Protein AF-A0A8X7WQ32-F1 (afdb_monomer_lite)

Secondary structure (DSSP, 8-state):
-PPP----TTTTTHHHH--GGGPPPPEEEE---GGGHHHHHTSTTEEEE--EETT-TT-----------S-----PPEE-HHHHHHHH--TTS--EEEEE-TTTHHHHHHHHHHHTGGGG-SEEEEE-----EEEEETTEEEES-S--HHHHHHHHHHHHTTT-EEEE--

Foldseek 3Di:
DDDPDPLPPCPDPVVVVDDDPPDDDQAEDEDQDPVNVVVQVPDPRYHYNNAAAPQFPVDDDDPPDPDDDDDPPPDGHYDHPLVVLVVPADLPDAAEDEDDDQARLLRNLVSCLVSVSLLRYAEYEYAHDFFDFDCPDVPDTDTSHPHDVVVVVVSQVSSVVSNHHYHYDD

Structure (mmCIF, N/CA/C/O backbone):
data_AF-A0A8X7WQ32-F1
#
_entry.id   AF-A0A8X7WQ32-F1
#
loop_
_atom_site.group_PDB
_atom_site.id
_atom_site.type_symbol
_atom_site.label_atom_id
_atom_site.label_alt_id
_atom_site.label_comp_id
_atom_site.label_asym_id
_atom_site.label_entity_id
_atom_site.label_seq_id
_atom_site.pdbx_PDB_ins_code
_atom_site.Cartn_x
_atom_site.Cartn_y
_atom_site.Cartn_z
_atom_site.occupancy
_atom_site.B_iso_or_equiv
_atom_site.auth_seq_id
_atom_site.auth_comp_id
_atom_site.auth_asym_id
_atom_site.auth_atom_id
_atom_site.pdbx_PDB_model_num
ATOM 1 N N . MET A 1 1 ? 27.496 -4.481 0.514 1.00 22.33 1 MET A N 1
ATOM 2 C CA . MET A 1 1 ? 27.473 -5.068 1.867 1.00 22.33 1 MET A CA 1
ATOM 3 C C . MET A 1 1 ? 26.073 -5.624 2.062 1.00 22.33 1 MET A C 1
ATOM 5 O O . MET A 1 1 ? 25.129 -4.948 1.677 1.00 22.33 1 MET A O 1
ATOM 9 N N . LEU A 1 2 ? 25.973 -6.893 2.443 1.00 24.64 2 LEU A N 1
ATOM 10 C CA . LEU A 1 2 ? 24.771 -7.727 2.360 1.00 24.64 2 LEU A CA 1
ATOM 11 C C . LEU A 1 2 ? 23.689 -7.213 3.324 1.00 24.64 2 LEU A C 1
ATOM 13 O O . LEU A 1 2 ? 23.975 -7.035 4.505 1.00 24.64 2 LEU A O 1
ATOM 17 N N . VAL A 1 3 ? 22.480 -6.947 2.818 1.00 29.81 3 VAL A N 1
ATOM 18 C CA . VAL A 1 3 ? 21.328 -6.557 3.646 1.00 29.81 3 VAL A CA 1
ATOM 19 C C . VAL A 1 3 ? 20.766 -7.837 4.276 1.00 29.81 3 VAL A C 1
ATOM 21 O O . VAL A 1 3 ? 20.444 -8.763 3.528 1.00 29.81 3 VAL A O 1
ATOM 24 N N . PRO A 1 4 ? 20.699 -7.948 5.616 1.00 31.06 4 PRO A N 1
ATOM 25 C CA . PRO A 1 4 ? 20.115 -9.108 6.276 1.00 31.06 4 PRO A CA 1
ATOM 26 C C . PRO A 1 4 ? 18.642 -9.201 5.894 1.00 31.06 4 PRO A C 1
ATOM 28 O O . PRO A 1 4 ? 17.944 -8.190 5.906 1.00 31.06 4 PRO A O 1
ATOM 31 N N . GLY A 1 5 ? 18.175 -10.408 5.575 1.00 33.47 5 GLY A N 1
ATOM 32 C CA . GLY A 1 5 ? 16.760 -10.670 5.358 1.00 33.47 5 GLY A CA 1
ATOM 33 C C . GLY A 1 5 ? 15.948 -10.167 6.546 1.00 33.47 5 GLY A C 1
ATOM 34 O O . GLY A 1 5 ? 16.053 -10.696 7.655 1.00 33.47 5 GLY A O 1
ATOM 35 N N . TYR A 1 6 ? 15.146 -9.132 6.314 1.00 42.72 6 TYR A N 1
ATOM 36 C CA . TYR A 1 6 ? 14.068 -8.785 7.216 1.00 42.72 6 TYR A CA 1
ATOM 37 C C . TYR A 1 6 ? 13.026 -9.897 7.088 1.00 42.72 6 TYR A C 1
ATOM 39 O O . TYR A 1 6 ? 12.169 -9.858 6.213 1.00 42.72 6 TYR A O 1
ATOM 47 N N . GLY A 1 7 ? 13.089 -10.896 7.975 1.00 50.66 7 GLY A N 1
ATOM 48 C CA . GLY A 1 7 ? 11.882 -11.649 8.321 1.00 50.66 7 GLY A CA 1
ATOM 49 C C . GLY A 1 7 ? 10.764 -10.660 8.661 1.00 50.66 7 GLY A C 1
ATOM 50 O O . GLY A 1 7 ? 11.056 -9.537 9.091 1.00 50.66 7 GLY A O 1
ATOM 51 N N . SER A 1 8 ? 9.505 -11.039 8.437 1.00 54.69 8 SER A N 1
ATOM 52 C CA . SER A 1 8 ? 8.372 -10.110 8.385 1.00 54.69 8 SER A CA 1
ATOM 53 C C . SER A 1 8 ? 8.458 -8.964 9.407 1.00 54.69 8 SER A C 1
ATOM 55 O O . SER A 1 8 ? 8.313 -9.143 10.629 1.00 54.69 8 SER A O 1
ATOM 57 N N . SER A 1 9 ? 8.669 -7.749 8.886 1.00 58.44 9 SER A N 1
ATOM 58 C CA . SER A 1 9 ? 8.879 -6.499 9.633 1.00 58.44 9 SER A CA 1
ATOM 59 C C . SER A 1 9 ? 7.703 -6.100 10.541 1.00 58.44 9 SER A C 1
ATOM 61 O O . SER A 1 9 ? 7.825 -5.184 11.356 1.00 58.44 9 SER A O 1
ATOM 63 N N . ILE A 1 10 ? 6.577 -6.814 10.446 1.00 57.03 10 ILE A N 1
ATOM 64 C CA . ILE A 1 10 ? 5.421 -6.732 11.351 1.00 57.03 10 ILE A CA 1
ATOM 65 C C . ILE A 1 10 ? 5.797 -7.068 12.805 1.00 57.03 10 ILE A C 1
ATOM 67 O O . ILE A 1 10 ? 5.167 -6.586 13.742 1.00 57.03 10 ILE A O 1
ATOM 71 N N . GLY A 1 11 ? 6.828 -7.888 13.031 1.00 62.62 11 GLY A N 1
ATOM 72 C CA . GLY A 1 11 ? 7.194 -8.335 14.377 1.00 62.62 11 GLY A CA 1
ATOM 73 C C . GLY A 1 11 ? 7.847 -7.252 15.243 1.00 62.62 11 GLY A C 1
ATOM 74 O O . GLY A 1 11 ? 7.259 -6.777 16.212 1.00 62.62 11 GLY A O 1
ATOM 75 N N . SER A 1 12 ? 9.106 -6.926 14.943 1.00 67.31 12 SER A N 1
ATOM 76 C CA . SER A 1 12 ? 9.982 -6.176 15.859 1.00 67.31 12 SER A CA 1
ATOM 77 C C . SER A 1 12 ? 9.866 -4.658 15.720 1.00 67.31 12 SER A C 1
ATOM 79 O O . SER A 1 12 ? 9.968 -3.941 16.712 1.00 67.31 12 SER A O 1
ATOM 81 N N . TRP A 1 13 ? 9.649 -4.154 14.504 1.00 77.62 13 TRP A N 1
ATOM 82 C CA . TRP A 1 13 ? 9.554 -2.715 14.253 1.00 77.62 13 TRP A CA 1
ATOM 83 C C . TRP A 1 13 ? 8.151 -2.180 14.561 1.00 77.62 13 TRP A C 1
ATOM 85 O O . TRP A 1 13 ? 8.019 -1.249 15.354 1.00 77.62 13 TRP A O 1
ATOM 95 N N . PHE A 1 14 ? 7.105 -2.805 14.006 1.00 76.94 14 PHE A N 1
ATOM 96 C CA . PHE A 1 14 ? 5.734 -2.297 14.130 1.00 76.94 14 PHE A CA 1
ATOM 97 C C . PHE A 1 14 ? 5.289 -2.224 15.595 1.00 76.94 14 PHE A C 1
ATOM 99 O O . PHE A 1 14 ? 4.784 -1.196 16.025 1.00 76.94 14 PHE A O 1
ATOM 106 N N . LYS A 1 15 ? 5.590 -3.252 16.402 1.00 74.50 15 LYS A N 1
ATOM 107 C CA . LYS A 1 15 ? 5.256 -3.288 17.840 1.00 74.50 15 LYS A CA 1
ATOM 108 C C . LYS A 1 15 ? 5.990 -2.252 18.699 1.00 74.50 15 LYS A C 1
ATOM 110 O O . LYS A 1 15 ? 5.585 -2.019 19.832 1.00 74.50 15 LYS A O 1
ATOM 115 N N . LYS A 1 16 ? 7.096 -1.681 18.208 1.00 79.88 16 LYS A N 1
ATOM 116 C CA . LYS A 1 16 ? 7.813 -0.598 18.904 1.00 79.88 16 LYS A CA 1
ATOM 117 C C . LYS A 1 16 ? 7.185 0.763 18.627 1.00 79.88 16 LYS A C 1
ATOM 119 O O . LYS A 1 16 ? 7.255 1.636 19.480 1.00 79.88 16 LYS A O 1
ATOM 124 N N . GLN A 1 17 ? 6.615 0.940 17.436 1.00 79.50 17 GLN A N 1
ATOM 125 C CA . GLN A 1 17 ? 6.028 2.206 16.990 1.00 79.50 17 GLN A CA 1
ATOM 126 C C . GLN A 1 17 ? 4.511 2.268 17.234 1.00 79.50 17 GLN A C 1
ATOM 128 O O . GLN A 1 17 ? 3.952 3.350 17.403 1.00 79.50 17 GLN A O 1
ATOM 133 N N . TYR A 1 18 ? 3.853 1.106 17.292 1.00 80.44 18 TYR A N 1
ATOM 134 C CA . TYR A 1 18 ? 2.419 0.941 17.505 1.00 80.44 18 TYR A CA 1
ATOM 135 C C . TYR A 1 18 ? 2.156 -0.117 18.587 1.00 80.44 18 TYR A C 1
ATOM 137 O O . TYR A 1 18 ? 2.881 -1.110 18.674 1.00 80.44 18 TYR A O 1
ATOM 145 N N . PRO A 1 19 ? 1.090 0.041 19.387 1.00 74.75 19 PRO A N 1
ATOM 146 C CA . PRO A 1 19 ? 0.058 1.064 19.247 1.00 74.75 19 PRO A CA 1
ATOM 147 C C . PRO A 1 19 ? 0.414 2.444 19.811 1.00 74.75 19 PRO A C 1
ATOM 149 O O . PRO A 1 19 ? 0.952 2.563 20.910 1.00 74.75 19 PRO A O 1
ATOM 152 N N . LYS A 1 20 ? 0.011 3.499 19.094 1.00 70.19 20 LYS A N 1
ATOM 153 C CA . LYS A 1 20 ? -0.056 4.860 19.643 1.00 70.19 20 LYS A CA 1
ATOM 154 C C . LYS A 1 20 ? -1.283 4.944 20.575 1.00 70.19 20 LYS A C 1
ATOM 156 O O . LYS A 1 20 ? -2.310 4.326 20.306 1.00 70.19 20 LYS A O 1
ATOM 161 N N . GLN A 1 21 ? -1.187 5.688 21.680 1.00 67.81 21 GLN A N 1
ATOM 162 C CA . GLN A 1 21 ? -2.325 5.995 22.574 1.00 67.81 21 GLN A CA 1
ATOM 163 C C . GLN A 1 21 ? -3.015 4.782 23.245 1.00 67.81 21 GLN A C 1
ATOM 165 O O . GLN A 1 21 ? -4.207 4.834 23.539 1.00 67.81 21 GLN A O 1
ATOM 170 N N . ASN A 1 22 ? -2.286 3.690 23.508 1.00 74.12 22 ASN A N 1
ATOM 171 C CA . ASN A 1 22 ? -2.797 2.505 24.222 1.00 74.12 22 ASN A CA 1
ATOM 172 C C . ASN A 1 22 ? -3.994 1.788 23.541 1.00 74.12 22 ASN A C 1
ATOM 174 O O . ASN A 1 22 ? -4.720 1.039 24.193 1.00 74.12 22 ASN A O 1
ATOM 178 N N . LYS A 1 23 ? -4.212 1.996 22.233 1.00 77.38 23 LYS A N 1
ATOM 179 C CA . LYS A 1 23 ? -5.269 1.329 21.447 1.00 77.38 23 LYS A CA 1
ATOM 180 C C . LYS A 1 23 ? -4.706 0.217 20.574 1.00 77.38 23 LYS A C 1
ATOM 182 O O . LYS A 1 23 ? -3.888 0.487 19.712 1.00 77.38 23 LYS A O 1
ATOM 187 N N . THR A 1 24 ? -5.150 -1.021 20.739 1.00 83.19 24 THR A N 1
ATOM 188 C CA . THR A 1 24 ? -4.630 -2.152 19.952 1.00 83.19 24 THR A CA 1
ATOM 189 C C . THR A 1 24 ? -5.042 -2.102 18.480 1.00 83.19 24 THR A C 1
ATOM 191 O O . THR A 1 24 ? -6.126 -1.627 18.161 1.00 83.19 24 THR A O 1
ATOM 194 N N . PHE A 1 25 ? -4.203 -2.662 17.607 1.00 87.06 25 PHE A N 1
ATOM 195 C CA . PHE A 1 25 ? -4.502 -2.857 16.188 1.00 87.06 25 PHE A CA 1
ATOM 196 C C . PHE A 1 25 ? -4.965 -4.288 15.926 1.00 87.06 25 PHE A C 1
ATOM 198 O O . PHE A 1 25 ? -4.379 -5.233 16.465 1.00 87.06 25 PHE A O 1
ATOM 205 N N . ASP A 1 26 ? -5.939 -4.433 15.032 1.00 89.44 26 ASP A N 1
ATOM 206 C CA . ASP A 1 26 ? -6.170 -5.685 14.323 1.00 89.44 26 ASP A CA 1
ATOM 207 C C . ASP A 1 26 ? -5.159 -5.775 13.176 1.00 89.44 26 ASP A C 1
ATOM 209 O O . ASP A 1 26 ? -5.122 -4.920 12.292 1.00 89.44 26 ASP A O 1
ATOM 213 N N . VAL A 1 27 ? -4.279 -6.778 13.225 1.00 89.38 27 VAL A N 1
ATOM 214 C CA . VAL A 1 27 ? -3.167 -6.903 12.274 1.00 89.38 27 VAL A CA 1
ATOM 215 C C . VAL A 1 27 ? -3.500 -7.954 11.227 1.00 89.38 27 VAL A C 1
ATOM 217 O O . VAL A 1 27 ? -3.713 -9.120 11.561 1.00 89.38 27 VAL A O 1
ATOM 220 N N . PHE A 1 28 ? -3.469 -7.550 9.960 1.00 90.69 28 PHE A N 1
ATOM 221 C CA . PHE A 1 28 ? -3.635 -8.429 8.807 1.00 90.69 28 PHE A CA 1
ATOM 222 C C . PHE A 1 28 ? -2.309 -8.548 8.053 1.00 90.69 28 PHE A C 1
ATOM 224 O O . PHE A 1 28 ? -1.641 -7.546 7.803 1.00 90.69 28 PHE A O 1
ATOM 231 N N . ALA A 1 29 ? -1.931 -9.770 7.689 1.00 89.94 29 ALA A N 1
ATOM 232 C CA . ALA A 1 29 ? -0.818 -10.043 6.787 1.00 89.94 29 ALA A CA 1
ATOM 233 C C . ALA A 1 29 ? -1.394 -10.579 5.476 1.00 89.94 29 ALA A C 1
ATOM 235 O O . ALA A 1 29 ? -2.042 -11.620 5.487 1.00 89.94 29 ALA A O 1
ATOM 236 N N . ILE A 1 30 ? -1.192 -9.872 4.367 1.00 88.62 30 ILE A N 1
ATOM 237 C CA . ILE A 1 30 ? -1.617 -10.322 3.036 1.00 88.62 30 ILE A CA 1
ATOM 238 C C . ILE A 1 30 ? -0.376 -10.845 2.330 1.00 88.62 30 ILE A C 1
ATOM 240 O O . ILE A 1 30 ? 0.514 -10.062 2.013 1.00 88.62 30 ILE A O 1
ATOM 244 N N . GLU A 1 31 ? -0.303 -12.159 2.145 1.00 86.31 31 GLU A N 1
ATOM 245 C CA . GLU A 1 31 ? 0.898 -12.820 1.639 1.00 86.31 31 GLU A CA 1
ATOM 246 C C . GLU A 1 31 ? 0.539 -14.033 0.779 1.00 86.31 31 GLU A C 1
ATOM 248 O O . GLU A 1 31 ? -0.032 -15.019 1.251 1.00 86.31 31 GLU A O 1
ATOM 253 N N . ALA A 1 32 ? 0.890 -13.963 -0.499 1.00 83.19 32 ALA A N 1
ATOM 254 C CA . ALA A 1 32 ? 0.608 -15.003 -1.477 1.00 83.19 32 ALA A CA 1
ATOM 255 C C . ALA A 1 32 ? 1.641 -16.139 -1.428 1.00 83.19 32 ALA A C 1
ATOM 257 O O . ALA A 1 32 ? 1.295 -17.292 -1.698 1.00 83.19 32 ALA A O 1
ATOM 258 N N . ASP A 1 33 ? 2.892 -15.832 -1.078 1.00 81.50 33 ASP A N 1
ATOM 259 C CA . ASP A 1 33 ? 3.973 -16.806 -1.056 1.00 81.50 33 ASP A CA 1
ATOM 260 C C . ASP A 1 33 ? 3.901 -17.678 0.206 1.00 81.50 33 ASP A C 1
ATOM 262 O O . ASP A 1 33 ? 4.051 -17.236 1.351 1.00 81.50 33 ASP A O 1
ATOM 266 N N . LYS A 1 34 ? 3.678 -18.974 -0.032 1.00 83.00 34 LYS A N 1
ATOM 267 C CA . LYS A 1 34 ? 3.558 -20.003 1.004 1.00 83.00 34 LYS A CA 1
ATOM 268 C C . LYS A 1 34 ? 4.803 -20.101 1.878 1.00 83.00 34 LYS A C 1
ATOM 270 O O . LYS A 1 34 ? 4.670 -20.504 3.032 1.00 83.00 34 LYS A O 1
ATOM 275 N N . ALA A 1 35 ? 5.975 -19.709 1.372 1.00 84.31 35 ALA A N 1
ATOM 276 C CA . ALA A 1 35 ? 7.226 -19.721 2.127 1.00 84.31 35 ALA A CA 1
ATOM 277 C C . ALA A 1 35 ? 7.149 -18.889 3.420 1.00 84.31 35 ALA A C 1
ATOM 279 O O . ALA A 1 35 ? 7.819 -19.208 4.400 1.00 84.31 35 ALA A O 1
ATOM 280 N N . PHE A 1 36 ? 6.292 -17.866 3.455 1.00 82.19 36 PHE A N 1
ATOM 281 C CA . PHE A 1 36 ? 6.137 -16.979 4.609 1.00 82.19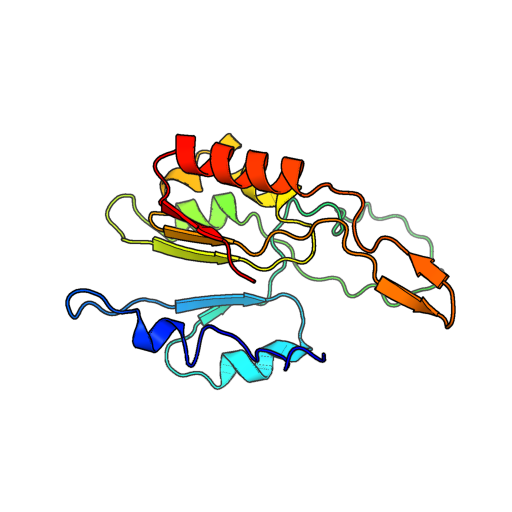 36 PHE A CA 1
ATOM 282 C C . PHE A 1 36 ? 4.910 -17.305 5.471 1.00 82.19 36 PHE A C 1
ATOM 284 O O . PHE A 1 36 ? 4.740 -16.737 6.552 1.00 82.19 36 PHE A O 1
ATOM 291 N N . HIS A 1 37 ? 4.036 -18.222 5.040 1.00 86.06 37 HIS A N 1
ATOM 292 C CA . HIS A 1 37 ? 2.770 -18.498 5.734 1.00 86.06 37 HIS A CA 1
ATOM 293 C C . HIS A 1 37 ? 2.984 -18.984 7.161 1.00 86.06 37 HIS A C 1
ATOM 295 O O . HIS A 1 37 ? 2.300 -18.519 8.074 1.00 86.06 37 HIS A O 1
ATOM 301 N N . ASP A 1 38 ? 3.934 -19.892 7.363 1.00 85.88 38 ASP A N 1
ATOM 302 C CA . ASP A 1 38 ? 4.223 -20.431 8.691 1.00 85.88 38 ASP A CA 1
ATOM 303 C C . ASP A 1 38 ? 4.801 -19.352 9.609 1.00 85.88 38 ASP A C 1
ATOM 305 O O . ASP A 1 38 ? 4.441 -19.302 10.784 1.00 85.88 38 ASP A O 1
ATOM 309 N N . GLU A 1 39 ? 5.579 -18.410 9.061 1.00 84.38 39 GLU A N 1
ATOM 310 C CA . GLU A 1 39 ? 6.077 -17.252 9.809 1.00 84.38 39 GLU A CA 1
ATOM 311 C C . GLU A 1 39 ? 4.928 -16.389 10.349 1.00 84.38 39 GLU A C 1
ATOM 313 O O . GLU A 1 39 ? 4.980 -15.916 11.486 1.00 84.38 39 GLU A O 1
ATOM 318 N N . TYR A 1 40 ? 3.875 -16.181 9.557 1.00 82.75 40 TYR A N 1
ATOM 319 C CA . TYR A 1 40 ? 2.726 -15.373 9.960 1.00 82.75 40 TYR A CA 1
ATOM 320 C C . TYR A 1 40 ? 1.758 -16.118 10.879 1.00 82.75 40 TYR A C 1
ATOM 322 O O . TYR A 1 40 ? 1.284 -15.532 11.852 1.00 82.75 40 TYR A O 1
ATOM 330 N N . LYS A 1 41 ? 1.496 -17.406 10.628 1.00 83.56 41 LYS A N 1
ATOM 331 C CA . LYS A 1 41 ? 0.562 -18.223 11.426 1.00 83.56 41 LYS A CA 1
ATOM 332 C C . LYS A 1 41 ? 0.987 -18.357 12.886 1.00 83.56 41 LYS A C 1
ATOM 334 O O . LYS A 1 41 ? 0.135 -18.403 13.769 1.00 83.56 41 LYS A O 1
ATOM 339 N N . ILE A 1 42 ? 2.293 -18.402 13.157 1.00 84.44 42 ILE A N 1
ATOM 340 C CA . ILE A 1 42 ? 2.808 -18.503 14.530 1.00 84.44 42 ILE A CA 1
ATOM 341 C C . ILE A 1 42 ? 2.759 -17.166 15.291 1.00 84.44 42 ILE A C 1
ATOM 343 O O . ILE A 1 42 ? 2.885 -17.145 16.519 1.00 84.44 42 ILE A O 1
ATOM 347 N N . LYS A 1 43 ? 2.574 -16.027 14.603 1.00 81.50 43 LYS A N 1
ATOM 348 C CA . LYS A 1 43 ? 2.515 -14.711 15.253 1.00 81.50 43 LYS A CA 1
ATOM 349 C C . LYS A 1 43 ? 1.141 -14.510 15.897 1.00 81.50 43 LYS A C 1
ATOM 351 O O . LYS A 1 43 ? 0.120 -14.379 15.232 1.00 81.50 43 LYS A O 1
ATOM 356 N N . LYS A 1 44 ? 1.120 -14.406 17.231 1.00 79.44 44 LYS A N 1
ATOM 357 C CA . LYS A 1 44 ? -0.100 -14.076 17.988 1.00 79.44 44 LYS A CA 1
ATOM 358 C C . LYS A 1 44 ? -0.712 -12.756 17.498 1.00 79.44 44 LYS A C 1
ATOM 360 O O . LYS A 1 44 ? 0.012 -11.768 17.365 1.00 79.44 44 LYS A O 1
ATOM 365 N N . LYS A 1 45 ? -2.044 -12.735 17.35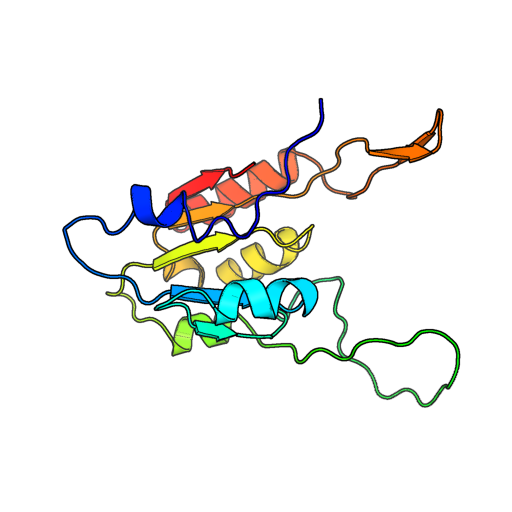5 1.00 81.81 45 LYS A N 1
ATOM 366 C CA . LYS A 1 45 ? -2.857 -11.572 16.938 1.00 81.81 45 LYS A CA 1
ATOM 367 C C . LYS A 1 45 ? -2.566 -11.057 15.517 1.00 81.81 45 LYS A C 1
ATOM 369 O O . LYS A 1 45 ? -2.762 -9.876 15.256 1.00 81.81 45 LYS A O 1
ATOM 374 N N . VAL A 1 46 ? -2.108 -11.927 14.615 1.00 85.00 46 VAL A N 1
ATOM 375 C CA . VAL A 1 46 ? -1.987 -11.634 13.179 1.00 85.00 46 VAL A CA 1
ATOM 376 C C . VAL A 1 46 ? -2.947 -12.536 12.408 1.00 85.00 46 VAL A C 1
ATOM 378 O O . VAL A 1 46 ? -2.953 -13.748 12.608 1.00 85.00 46 VAL A O 1
ATOM 381 N N . GLN A 1 47 ? -3.762 -11.947 11.537 1.00 88.62 47 GLN A N 1
ATOM 382 C CA . GLN A 1 47 ? -4.660 -12.661 10.632 1.00 88.62 47 GLN A CA 1
ATOM 383 C C . GLN A 1 47 ? -4.005 -12.757 9.250 1.00 88.62 47 GLN A C 1
ATOM 385 O O . GLN A 1 47 ? -3.812 -11.743 8.582 1.00 88.62 47 GLN A O 1
ATOM 390 N N . LEU A 1 48 ? -3.632 -13.967 8.827 1.00 86.31 48 LEU A N 1
ATOM 391 C CA . LEU A 1 48 ? -3.055 -14.206 7.502 1.00 86.31 48 LEU A CA 1
ATOM 392 C C . LEU A 1 48 ? -4.164 -14.312 6.446 1.00 86.31 48 LEU A C 1
ATOM 394 O O . LEU A 1 48 ? -5.075 -15.129 6.568 1.00 86.31 48 LEU A O 1
ATOM 398 N N . LEU A 1 49 ? -4.034 -13.524 5.385 1.00 86.19 49 LEU A N 1
ATOM 399 C CA . LEU A 1 49 ? -4.832 -13.556 4.169 1.00 86.19 49 LEU A CA 1
ATOM 400 C C . LEU A 1 49 ? -3.943 -14.100 3.037 1.00 86.19 49 LEU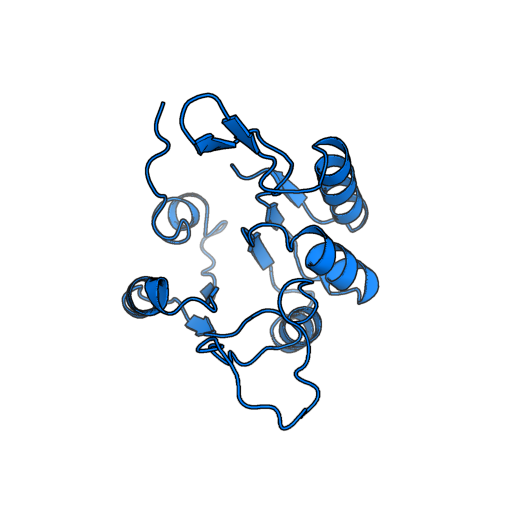 A C 1
ATOM 402 O O . LEU A 1 49 ? -3.162 -13.338 2.463 1.00 86.19 49 LEU A O 1
ATOM 406 N N . PRO A 1 50 ? -4.011 -15.412 2.731 1.00 85.25 50 PRO A N 1
ATOM 407 C CA . PRO A 1 50 ? -3.091 -16.079 1.812 1.00 85.25 50 PRO A CA 1
ATOM 408 C C . PRO A 1 50 ? -3.481 -15.857 0.342 1.00 85.25 50 PRO A C 1
ATOM 410 O O . PRO A 1 50 ? -3.697 -16.806 -0.414 1.00 85.25 50 PRO A O 1
ATOM 413 N N . TYR A 1 51 ? -3.636 -14.596 -0.049 1.00 81.00 51 TYR A N 1
ATOM 414 C CA . TYR A 1 51 ? -4.131 -14.193 -1.359 1.00 81.00 51 TYR A CA 1
ATOM 415 C C . TYR A 1 51 ? -3.173 -13.213 -2.022 1.00 81.00 51 TYR A C 1
ATOM 417 O O . TYR A 1 51 ? -2.502 -12.428 -1.354 1.00 81.00 51 TYR A O 1
ATOM 425 N N . ALA A 1 52 ? -3.175 -13.202 -3.351 1.00 77.19 52 ALA A N 1
ATOM 426 C CA . ALA A 1 52 ? -2.505 -12.154 -4.104 1.00 77.19 52 ALA A CA 1
ATOM 427 C C . ALA A 1 52 ? -3.449 -10.964 -4.331 1.00 77.19 52 ALA A C 1
ATOM 429 O O . ALA A 1 52 ? -4.619 -11.149 -4.674 1.00 77.19 52 ALA A O 1
ATOM 430 N N . ALA A 1 53 ? -2.963 -9.734 -4.181 1.00 69.12 53 ALA A N 1
ATOM 431 C CA . ALA A 1 53 ? -3.762 -8.557 -4.509 1.00 69.12 53 ALA A CA 1
ATOM 432 C C . ALA A 1 53 ? -3.983 -8.467 -6.038 1.00 69.12 53 ALA A C 1
ATOM 434 O O . ALA A 1 53 ? -3.055 -8.479 -6.837 1.00 69.12 53 ALA A O 1
ATOM 435 N N . TRP A 1 54 ? -5.230 -8.409 -6.491 1.00 58.09 54 TRP A N 1
ATOM 436 C CA . TRP A 1 54 ? -5.586 -8.322 -7.907 1.00 58.09 54 TRP A CA 1
ATOM 437 C C . TRP A 1 54 ? -5.322 -6.917 -8.464 1.00 58.09 54 TRP A C 1
ATOM 439 O O . TRP A 1 54 ? -5.536 -5.917 -7.781 1.00 58.09 54 TRP A O 1
ATOM 449 N N . GLY A 1 55 ? -4.893 -6.841 -9.727 1.00 50.75 55 GLY A N 1
ATOM 450 C CA . GLY A 1 55 ? -4.437 -5.606 -10.381 1.00 50.75 55 GLY A CA 1
ATOM 451 C C . GLY A 1 55 ? -2.920 -5.535 -10.578 1.00 50.75 55 GLY A C 1
ATOM 452 O O . GLY A 1 55 ? -2.446 -4.601 -11.204 1.00 50.75 55 GLY A O 1
ATOM 453 N N . MET A 1 56 ? -2.175 -6.531 -10.097 1.00 47.12 56 MET A N 1
ATOM 454 C CA . MET A 1 56 ? -0.723 -6.664 -10.225 1.00 47.12 56 MET A CA 1
ATOM 455 C C . MET A 1 56 ? -0.329 -7.148 -11.631 1.00 47.12 56 MET A C 1
ATOM 457 O O . MET A 1 56 ? -0.697 -8.254 -12.023 1.00 47.12 56 MET A O 1
ATOM 461 N N . GLY A 1 57 ? 0.480 -6.390 -12.378 1.00 43.16 57 GLY A N 1
ATOM 462 C CA . GLY A 1 57 ? 0.893 -6.713 -13.756 1.00 43.16 57 GLY A CA 1
ATOM 463 C C . GLY A 1 57 ? 1.643 -8.043 -13.969 1.00 43.16 57 GLY A C 1
ATOM 464 O O . GLY A 1 57 ? 1.877 -8.429 -15.114 1.00 43.16 57 GLY A O 1
ATOM 465 N N . ARG A 1 58 ? 1.999 -8.775 -12.902 1.00 47.69 58 ARG A N 1
ATOM 466 C CA . ARG A 1 58 ? 2.554 -10.144 -12.965 1.00 47.69 58 ARG A CA 1
ATOM 467 C C . ARG A 1 58 ? 1.504 -11.257 -12.867 1.00 47.69 58 ARG A C 1
ATOM 469 O O . ARG A 1 58 ? 1.806 -12.390 -13.228 1.00 47.69 58 ARG A O 1
ATOM 476 N N . ILE A 1 59 ? 0.290 -10.959 -12.408 1.00 54.12 59 ILE A N 1
ATOM 477 C CA . ILE A 1 59 ? -0.790 -11.933 -12.227 1.00 54.12 59 ILE A CA 1
ATOM 478 C C . ILE A 1 59 ? -1.867 -11.611 -13.253 1.00 54.12 59 ILE A C 1
ATOM 480 O O . ILE A 1 59 ? -2.657 -10.685 -13.082 1.00 54.12 59 ILE A O 1
ATOM 484 N N . GLN A 1 60 ? -1.881 -12.362 -14.352 1.00 51.78 60 GLN A N 1
ATOM 485 C CA . GLN A 1 60 ? -2.935 -12.225 -15.348 1.00 51.78 60 GLN A CA 1
ATOM 486 C C . GLN A 1 60 ? -4.124 -13.138 -15.016 1.00 51.78 60 GLN A C 1
ATOM 488 O O . GLN A 1 60 ? -3.913 -14.283 -14.608 1.00 51.78 60 GLN A O 1
ATOM 493 N N . PRO A 1 61 ? -5.373 -12.682 -15.237 1.00 51.25 61 PRO A N 1
ATOM 494 C CA . PRO A 1 61 ? -6.518 -13.579 -15.310 1.00 51.25 61 PRO A CA 1
ATOM 495 C C . PRO A 1 61 ? -6.216 -14.699 -16.307 1.00 51.25 61 PRO A C 1
ATOM 497 O O . PRO A 1 61 ? -5.964 -14.432 -17.483 1.00 51.25 61 PRO A O 1
ATOM 500 N N . VAL A 1 62 ? -6.269 -15.954 -15.864 1.00 54.66 62 VAL A N 1
ATOM 501 C CA . VAL A 1 62 ? -6.160 -17.091 -16.780 1.00 54.66 62 VAL A CA 1
ATOM 502 C C . VAL A 1 62 ? -7.383 -17.077 -17.699 1.00 54.66 62 VAL A C 1
ATOM 504 O O . VAL A 1 62 ? -8.496 -17.393 -17.276 1.00 54.66 62 VAL A O 1
ATOM 507 N N . LYS A 1 63 ? -7.191 -16.741 -18.981 1.00 52.59 63 LYS A N 1
ATOM 508 C CA . LYS A 1 63 ? -8.119 -17.185 -20.027 1.00 52.59 63 LYS A CA 1
ATOM 509 C C . LYS A 1 63 ? -7.932 -18.695 -20.131 1.00 52.59 63 LYS A C 1
ATOM 511 O O . LYS A 1 63 ? -6.813 -19.135 -20.377 1.00 52.59 63 LYS A O 1
ATOM 516 N N . LYS A 1 64 ? -8.985 -19.489 -19.904 1.00 44.03 64 LYS A N 1
ATOM 517 C CA . LYS A 1 64 ? -8.943 -20.952 -20.074 1.00 44.03 64 LYS A CA 1
ATOM 518 C C . LYS A 1 64 ? -8.575 -21.280 -21.527 1.00 44.03 64 LYS A C 1
ATOM 520 O O . LYS A 1 64 ? -9.447 -21.373 -22.381 1.00 44.03 64 LYS A O 1
ATOM 525 N N . SER A 1 65 ? -7.284 -21.422 -21.794 1.00 45.25 65 SER A N 1
ATOM 526 C CA . SER A 1 65 ? -6.736 -21.967 -23.027 1.00 45.25 65 SER A CA 1
ATOM 527 C C . SER A 1 65 ? -6.200 -23.344 -22.686 1.00 45.25 65 SER A C 1
ATOM 529 O O . SER A 1 65 ? -5.229 -23.486 -21.945 1.00 45.25 65 SER A O 1
ATOM 531 N N . SER A 1 66 ? -6.887 -24.362 -23.184 1.00 49.09 66 SER A N 1
ATOM 532 C CA . SER A 1 66 ? -6.454 -25.750 -23.162 1.00 49.09 66 SER A CA 1
ATOM 533 C C . SER A 1 66 ? -5.201 -25.908 -24.024 1.00 49.09 66 SER A C 1
ATOM 535 O O . SER A 1 66 ? -5.290 -26.230 -25.205 1.00 49.09 66 SER A O 1
ATOM 537 N N . SER A 1 67 ? -4.025 -25.666 -23.457 1.00 47.03 67 SER A N 1
ATOM 538 C CA . SER A 1 67 ? -2.766 -26.075 -24.074 1.00 47.03 67 SER A CA 1
ATOM 539 C C . SER A 1 67 ? -1.775 -26.450 -22.985 1.00 47.03 67 SER A C 1
ATOM 541 O O . SER A 1 67 ? -1.140 -25.606 -22.357 1.00 47.03 67 SER A O 1
ATOM 543 N N . SER A 1 68 ? -1.696 -27.753 -22.753 1.00 54.00 68 SER A N 1
ATOM 544 C CA . SER A 1 68 ? -0.627 -28.438 -22.046 1.00 54.00 68 SER A CA 1
ATOM 545 C C . SER A 1 68 ? 0.717 -28.101 -22.691 1.00 54.00 68 SER A C 1
ATOM 547 O O . SER A 1 68 ? 0.945 -28.559 -23.806 1.00 54.00 68 SER A O 1
ATOM 549 N N . LEU A 1 69 ? 1.569 -27.313 -22.024 1.00 47.59 69 LEU A N 1
ATOM 550 C CA . LEU A 1 69 ? 3.038 -27.405 -22.079 1.00 47.59 69 LEU A CA 1
ATOM 551 C C . LEU A 1 69 ? 3.704 -26.393 -21.119 1.00 47.59 69 LEU A C 1
ATOM 553 O O . LEU A 1 69 ? 3.539 -25.186 -21.253 1.00 47.59 69 LEU A O 1
ATOM 557 N N . ALA A 1 70 ? 4.511 -26.959 -20.214 1.00 42.56 70 ALA A N 1
ATOM 558 C CA . ALA A 1 70 ? 5.672 -26.402 -19.509 1.00 42.56 70 ALA A CA 1
ATOM 559 C C . ALA A 1 70 ? 5.483 -25.254 -18.490 1.00 42.56 70 ALA A C 1
ATOM 561 O O . ALA A 1 70 ? 5.535 -24.071 -18.815 1.00 42.56 70 ALA A O 1
ATOM 562 N N . GLY A 1 71 ? 5.438 -25.654 -17.215 1.00 41.28 71 GLY A N 1
ATOM 563 C CA . GLY A 1 71 ? 5.612 -24.809 -16.033 1.00 41.28 71 GLY A CA 1
ATOM 564 C C . GLY A 1 71 ? 4.496 -25.064 -15.031 1.00 41.28 71 GLY A C 1
ATOM 565 O O . GLY A 1 71 ? 3.332 -24.844 -15.345 1.00 41.28 71 GLY A O 1
ATOM 566 N N . GLU A 1 72 ? 4.823 -25.550 -13.837 1.00 43.41 72 GLU A N 1
ATOM 567 C CA . GLU A 1 72 ? 3.872 -25.654 -12.730 1.00 43.41 72 GLU A CA 1
ATOM 568 C C . GLU A 1 72 ? 3.463 -24.229 -12.313 1.00 43.41 72 GLU A C 1
ATOM 570 O O . GLU A 1 72 ? 4.104 -23.575 -11.492 1.00 43.41 72 GLU A O 1
ATOM 575 N N . VAL A 1 73 ? 2.440 -23.681 -12.972 1.00 51.59 73 VAL A N 1
ATOM 576 C CA . VAL A 1 73 ? 1.891 -22.369 -12.632 1.00 51.59 73 VAL A CA 1
ATOM 577 C C . VAL A 1 73 ? 1.099 -22.545 -11.343 1.00 51.59 73 VAL A C 1
ATOM 579 O O . VAL A 1 73 ? -0.006 -23.087 -11.355 1.00 51.59 73 VAL A O 1
ATOM 582 N N . ASN A 1 74 ? 1.661 -22.096 -10.218 1.00 57.19 74 ASN A N 1
ATOM 583 C CA . ASN A 1 74 ? 0.932 -22.024 -8.956 1.00 57.19 74 ASN A CA 1
ATOM 584 C C . ASN A 1 74 ? -0.235 -21.041 -9.114 1.00 57.19 74 ASN A C 1
ATOM 586 O O . ASN A 1 74 ? -0.056 -19.823 -9.094 1.00 57.19 74 ASN A O 1
ATOM 590 N N . LEU A 1 75 ? -1.441 -21.579 -9.297 1.00 56.53 75 LEU A N 1
ATOM 591 C CA . LEU A 1 75 ? -2.669 -20.796 -9.308 1.00 56.53 75 LEU A CA 1
ATOM 592 C C . LEU A 1 75 ? -2.941 -20.314 -7.881 1.00 56.53 75 LEU A C 1
ATOM 594 O O . LEU A 1 75 ? -3.325 -21.095 -7.011 1.00 56.53 75 LEU A O 1
ATOM 598 N N . ILE A 1 76 ? -2.725 -19.024 -7.642 1.00 64.94 76 ILE A N 1
ATOM 599 C CA . ILE A 1 76 ? -3.040 -18.371 -6.371 1.00 64.94 76 ILE A CA 1
ATOM 600 C C . ILE A 1 76 ? -4.325 -17.575 -6.566 1.00 64.94 76 ILE A C 1
ATOM 602 O O . ILE A 1 76 ? -4.486 -16.857 -7.555 1.00 64.94 76 ILE A O 1
ATOM 606 N N . GLN A 1 77 ? -5.255 -17.709 -5.624 1.00 67.50 77 GLN A N 1
ATOM 607 C CA . GLN A 1 77 ? -6.473 -16.915 -5.633 1.00 67.50 77 GLN A CA 1
ATOM 608 C C . GLN A 1 77 ? -6.115 -15.434 -5.463 1.00 67.50 77 GLN A C 1
ATOM 610 O O . GLN A 1 77 ? -5.530 -15.025 -4.458 1.00 67.50 77 GLN A O 1
ATOM 615 N N . GLY A 1 78 ? -6.465 -14.638 -6.471 1.00 69.12 78 GLY A N 1
ATOM 616 C CA . GLY A 1 78 ? -6.382 -13.188 -6.406 1.00 69.12 78 GLY A CA 1
ATOM 617 C C . GLY A 1 78 ? -7.639 -12.583 -5.779 1.00 69.12 78 GLY A C 1
ATOM 618 O O . GLY A 1 78 ? -8.730 -13.137 -5.923 1.00 69.12 78 GLY A O 1
ATOM 619 N N . PHE A 1 79 ? -7.508 -11.435 -5.118 1.00 76.81 79 PHE A N 1
ATOM 620 C CA . PHE A 1 79 ? -8.647 -10.656 -4.621 1.00 76.81 79 PHE A CA 1
ATOM 621 C C . PHE A 1 79 ? -8.432 -9.159 -4.846 1.00 76.81 79 PHE A C 1
ATOM 623 O O . PHE A 1 79 ? -7.308 -8.677 -4.749 1.00 76.81 79 PHE A O 1
ATOM 630 N N . ASP A 1 80 ? -9.489 -8.405 -5.148 1.00 86.25 80 ASP A N 1
ATOM 631 C CA . ASP A 1 80 ? -9.374 -6.949 -5.278 1.00 86.25 80 ASP A CA 1
ATOM 632 C C . ASP A 1 80 ? -9.126 -6.329 -3.895 1.00 86.25 80 ASP A C 1
ATOM 634 O O . ASP A 1 80 ? -10.023 -6.255 -3.051 1.00 86.25 80 ASP A O 1
ATOM 638 N N . PHE A 1 81 ? -7.881 -5.907 -3.664 1.00 89.88 81 PHE A N 1
ATOM 639 C CA . PHE A 1 81 ? -7.461 -5.322 -2.396 1.00 89.88 81 PHE A CA 1
ATOM 640 C C . PHE A 1 81 ? -8.210 -4.023 -2.081 1.00 89.88 81 PHE A C 1
ATOM 642 O O . PHE A 1 81 ? -8.539 -3.780 -0.922 1.00 89.88 81 PHE A O 1
ATOM 649 N N . ALA A 1 82 ? -8.534 -3.211 -3.093 1.00 92.12 82 ALA A N 1
ATOM 650 C CA . ALA A 1 82 ? -9.268 -1.968 -2.883 1.00 92.12 82 ALA A CA 1
ATOM 651 C C . ALA A 1 82 ? -10.698 -2.245 -2.401 1.00 92.12 82 ALA A C 1
ATOM 653 O O . ALA A 1 82 ? -11.183 -1.588 -1.478 1.00 92.12 82 ALA A O 1
ATOM 654 N N . ASP A 1 83 ? -11.358 -3.241 -2.994 1.00 93.06 83 ASP A N 1
ATOM 655 C CA . ASP A 1 83 ? -12.701 -3.651 -2.580 1.00 93.06 83 ASP A CA 1
ATOM 656 C C . ASP A 1 83 ? -12.701 -4.324 -1.207 1.00 93.06 83 ASP A C 1
ATOM 658 O O . ASP A 1 83 ? -13.628 -4.116 -0.423 1.00 93.06 83 ASP A O 1
ATOM 662 N N . TRP A 1 84 ? -11.681 -5.128 -0.902 1.00 92.94 84 TRP A N 1
ATOM 663 C CA . TRP A 1 84 ? -11.522 -5.713 0.427 1.00 92.94 84 TRP A CA 1
ATOM 664 C C . TRP A 1 84 ? -11.335 -4.633 1.487 1.00 92.94 84 TRP A C 1
ATOM 666 O O . TRP A 1 84 ? -12.075 -4.632 2.466 1.00 92.94 84 TRP A O 1
ATOM 676 N N . LEU A 1 85 ? -10.440 -3.666 1.256 1.00 94.25 85 LEU A N 1
ATOM 677 C CA . LEU A 1 85 ? -10.188 -2.581 2.201 1.00 94.25 85 LEU A CA 1
ATOM 678 C C . LEU A 1 85 ? -11.491 -1.842 2.532 1.00 94.25 85 LEU A C 1
ATOM 680 O O . LEU A 1 85 ? -11.864 -1.745 3.695 1.00 94.25 85 LEU A O 1
ATOM 684 N N . LYS A 1 86 ? -12.260 -1.448 1.511 1.00 95.38 86 LYS A N 1
ATOM 685 C CA . LYS A 1 86 ? -13.566 -0.785 1.679 1.00 95.38 86 LYS A CA 1
ATOM 686 C C . LYS A 1 86 ? -14.607 -1.597 2.453 1.00 95.38 86 LYS A C 1
ATOM 688 O O . LYS A 1 86 ? -15.516 -1.014 3.032 1.00 95.38 86 LYS A O 1
ATOM 693 N N . LYS A 1 87 ? -14.527 -2.929 2.423 1.00 95.25 87 LYS A N 1
ATOM 694 C CA . LYS A 1 87 ? -15.429 -3.818 3.175 1.00 95.25 87 LYS A CA 1
ATOM 695 C C . LYS A 1 87 ? -14.938 -4.073 4.599 1.00 95.25 87 LYS A C 1
ATOM 697 O O . LYS A 1 87 ? -15.745 -4.424 5.456 1.00 95.25 87 LYS A O 1
ATOM 702 N N . SER A 1 88 ? -13.637 -3.934 4.834 1.00 93.88 88 SER A N 1
ATOM 703 C CA . SER A 1 88 ? -12.983 -4.284 6.094 1.00 93.88 88 SER A CA 1
ATOM 704 C C . SER A 1 88 ? -12.808 -3.108 7.047 1.00 93.88 88 SER A C 1
ATOM 706 O O . SER A 1 88 ? -12.809 -3.331 8.256 1.00 93.88 88 SER A O 1
ATOM 708 N N . VAL A 1 89 ? -12.670 -1.881 6.539 1.00 94.94 89 VAL A N 1
ATOM 709 C CA . VAL A 1 89 ? -12.420 -0.691 7.367 1.00 94.94 89 VAL A CA 1
ATOM 710 C C . VAL A 1 89 ? -13.494 0.371 7.166 1.00 94.94 89 VAL A C 1
ATOM 712 O O . VAL A 1 89 ? -14.106 0.474 6.102 1.00 94.94 89 VAL A O 1
ATOM 715 N N . ARG A 1 90 ? -13.731 1.174 8.203 1.00 94.62 90 ARG A N 1
ATOM 716 C CA . ARG A 1 90 ? -14.617 2.343 8.167 1.00 94.62 90 ARG A CA 1
ATOM 717 C C . ARG A 1 90 ? -13.773 3.609 8.192 1.00 94.62 90 ARG A C 1
ATOM 719 O O . ARG A 1 90 ? -12.682 3.609 8.742 1.00 94.62 90 ARG A O 1
ATOM 726 N N . GLU A 1 91 ? -14.337 4.718 7.729 1.00 93.75 91 GLU A N 1
ATOM 727 C CA . GLU A 1 91 ? -13.665 6.033 7.689 1.00 93.75 91 GLU A CA 1
ATOM 728 C C . GLU A 1 91 ? -13.171 6.549 9.055 1.00 93.75 91 GLU A C 1
ATOM 730 O O . GLU A 1 91 ? -12.339 7.443 9.117 1.00 93.75 91 GLU A O 1
ATOM 735 N N . ARG A 1 92 ? -13.691 6.006 10.164 1.00 93.25 92 ARG A N 1
ATOM 736 C CA . ARG A 1 92 ? -13.285 6.364 11.535 1.00 93.25 92 ARG A CA 1
ATOM 737 C C . ARG A 1 92 ? -12.155 5.505 12.104 1.00 93.25 92 ARG A C 1
ATOM 739 O O . ARG A 1 92 ? -11.710 5.763 13.223 1.00 93.25 92 ARG A O 1
ATOM 746 N N . ASP A 1 93 ? -11.816 4.413 11.428 1.00 92.88 93 ASP A N 1
ATOM 747 C CA . ASP A 1 93 ? -10.780 3.496 11.883 1.00 92.88 93 ASP A CA 1
ATOM 748 C C . ASP A 1 93 ? -9.415 4.064 11.459 1.00 92.88 93 ASP A C 1
ATOM 750 O O . ASP A 1 93 ? -9.299 4.627 10.378 1.00 92.88 93 ASP A O 1
ATOM 754 N N . PHE A 1 94 ? -8.395 3.935 12.312 1.00 92.56 94 PHE A N 1
ATOM 755 C CA . PHE A 1 94 ? -7.044 4.408 11.999 1.00 92.56 94 PHE A CA 1
ATOM 756 C C . PHE A 1 94 ? -6.232 3.281 11.359 1.00 92.56 94 PHE A C 1
ATOM 758 O O . PHE A 1 94 ? -5.960 2.262 12.005 1.00 92.56 94 PHE A O 1
ATOM 765 N N . VAL A 1 95 ? -5.847 3.454 10.099 1.00 94.38 95 VAL A N 1
ATOM 766 C CA . VAL A 1 95 ? -5.271 2.404 9.259 1.00 94.38 95 VAL A CA 1
ATOM 767 C C . VAL A 1 95 ? -3.821 2.720 8.920 1.00 94.38 95 VAL A C 1
ATOM 769 O O . VAL A 1 95 ? -3.499 3.711 8.266 1.00 94.38 95 VAL A O 1
ATOM 772 N N . VAL A 1 96 ? -2.939 1.803 9.318 1.00 93.56 96 VAL A N 1
ATOM 773 C CA . VAL A 1 96 ? -1.521 1.816 8.951 1.00 93.56 96 VAL A CA 1
ATOM 774 C C . VAL A 1 96 ? -1.263 0.679 7.974 1.00 93.56 96 VAL A C 1
ATOM 776 O O . VAL A 1 96 ? -1.484 -0.487 8.301 1.00 93.56 96 VAL A O 1
ATOM 779 N N . MET A 1 97 ? -0.763 1.005 6.787 1.00 93.56 97 MET A N 1
ATOM 780 C CA . MET A 1 97 ? -0.421 0.030 5.757 1.00 93.56 97 MET A CA 1
ATOM 781 C C . MET A 1 97 ? 1.089 0.013 5.534 1.00 93.56 97 MET A C 1
ATOM 783 O O . MET A 1 97 ? 1.681 1.042 5.225 1.00 93.56 97 MET A O 1
ATOM 787 N N . LYS A 1 98 ? 1.718 -1.163 5.633 1.00 92.12 98 LYS A N 1
ATOM 788 C CA . LYS A 1 98 ? 3.068 -1.390 5.101 1.00 92.12 98 LYS A CA 1
ATOM 789 C C . LYS A 1 98 ? 2.971 -2.218 3.830 1.00 92.12 98 LYS A C 1
ATOM 791 O O . LYS A 1 98 ? 2.288 -3.238 3.823 1.00 92.12 98 LYS A O 1
ATOM 796 N N . MET A 1 99 ? 3.683 -1.800 2.791 1.00 89.31 99 MET A N 1
ATOM 797 C CA . MET A 1 99 ? 3.670 -2.450 1.492 1.00 89.31 99 MET A CA 1
ATOM 798 C C . MET A 1 99 ? 5.080 -2.602 0.926 1.00 89.31 99 MET A C 1
ATOM 800 O O . MET A 1 99 ? 5.835 -1.636 0.839 1.00 89.31 99 MET A O 1
ATOM 804 N N . ASP A 1 100 ? 5.384 -3.831 0.537 1.00 90.38 100 ASP A N 1
ATOM 805 C CA . ASP A 1 100 ? 6.585 -4.277 -0.161 1.00 90.38 100 ASP A CA 1
ATOM 806 C C . ASP A 1 100 ? 6.101 -5.395 -1.094 1.00 90.38 100 ASP A C 1
ATOM 808 O O . ASP A 1 100 ? 5.703 -6.462 -0.629 1.00 90.38 100 ASP A O 1
ATOM 812 N N . VAL A 1 101 ? 5.939 -5.077 -2.382 1.00 85.69 101 VAL A N 1
ATOM 813 C CA . VAL A 1 101 ? 5.245 -5.943 -3.355 1.00 85.69 101 VAL A CA 1
ATOM 814 C C . VAL A 1 101 ? 6.022 -6.074 -4.668 1.00 85.69 101 VAL A C 1
ATOM 816 O O . VAL A 1 101 ? 5.452 -6.305 -5.735 1.00 85.69 101 VAL A O 1
ATOM 819 N N . GLU A 1 102 ? 7.348 -5.955 -4.587 1.00 86.75 102 GLU A N 1
ATOM 820 C CA . GLU A 1 102 ? 8.316 -6.303 -5.634 1.00 86.75 102 GLU A CA 1
ATOM 821 C C . GLU A 1 102 ? 7.929 -5.833 -7.054 1.00 86.75 102 GLU A C 1
ATOM 823 O O . GLU A 1 102 ? 7.928 -6.603 -8.028 1.00 86.75 102 GLU A O 1
ATOM 828 N N . GLY A 1 103 ? 7.606 -4.543 -7.184 1.00 85.62 103 GLY A N 1
ATOM 829 C CA . GLY A 1 103 ? 7.364 -3.858 -8.459 1.00 85.62 103 GLY A CA 1
ATOM 830 C C . GLY A 1 103 ? 5.894 -3.589 -8.770 1.00 85.62 103 GLY A C 1
ATOM 831 O O . GLY A 1 103 ? 5.599 -2.845 -9.709 1.00 85.62 103 GLY A O 1
ATOM 832 N N . THR A 1 104 ? 4.958 -4.164 -8.014 1.00 85.88 104 THR A N 1
ATOM 833 C CA . THR A 1 104 ? 3.522 -3.966 -8.264 1.00 85.88 104 THR A CA 1
ATOM 834 C C . THR A 1 104 ? 2.950 -2.739 -7.562 1.00 85.88 104 THR A C 1
ATOM 836 O O . THR A 1 104 ? 1.753 -2.468 -7.662 1.00 85.88 104 THR A O 1
ATOM 839 N N . GLU A 1 105 ? 3.790 -1.955 -6.883 1.00 91.31 105 GLU A N 1
ATOM 840 C CA . GLU A 1 105 ? 3.400 -0.682 -6.272 1.00 91.31 105 GLU A CA 1
ATOM 841 C C . GLU A 1 105 ? 2.799 0.253 -7.333 1.00 91.31 105 GLU A C 1
ATOM 843 O O . GLU A 1 105 ? 1.816 0.950 -7.080 1.00 91.31 105 GLU A O 1
ATOM 848 N N . PHE A 1 106 ? 3.360 0.202 -8.548 1.00 91.69 106 PHE A N 1
ATOM 849 C CA . PHE A 1 106 ? 2.955 0.998 -9.707 1.00 91.69 106 PHE A CA 1
ATOM 850 C C . PHE A 1 106 ? 1.580 0.648 -10.276 1.00 91.69 106 PHE A C 1
ATOM 852 O O . PHE A 1 106 ? 1.051 1.438 -11.052 1.00 91.69 106 PHE A O 1
ATOM 859 N N . ASP A 1 107 ? 0.998 -0.485 -9.890 1.00 89.38 107 ASP A N 1
ATOM 860 C CA . ASP A 1 107 ? -0.373 -0.837 -10.256 1.00 89.38 107 ASP A CA 1
ATOM 861 C C . ASP A 1 107 ? -1.322 -0.661 -9.062 1.00 89.38 107 ASP A C 1
ATOM 863 O O . ASP A 1 107 ? -2.426 -0.122 -9.195 1.00 89.38 107 ASP A O 1
ATOM 867 N N . LEU A 1 108 ? -0.869 -1.058 -7.868 1.00 90.19 108 LEU A N 1
ATOM 868 C CA . LEU A 1 108 ? -1.690 -1.092 -6.664 1.00 90.19 108 LEU A CA 1
ATOM 869 C C . LEU A 1 108 ? -1.985 0.309 -6.110 1.00 90.19 108 LEU A C 1
ATOM 871 O O . LEU A 1 108 ? -3.146 0.611 -5.830 1.00 90.19 108 LEU A O 1
ATOM 875 N N . ILE A 1 109 ? -0.988 1.199 -6.018 1.00 93.62 109 ILE A N 1
ATOM 876 C CA . ILE A 1 109 ? -1.219 2.575 -5.542 1.00 93.62 109 ILE A CA 1
ATOM 877 C C . ILE A 1 109 ? -2.160 3.337 -6.486 1.00 93.62 109 ILE A C 1
ATOM 879 O O . ILE A 1 109 ? -3.156 3.886 -6.002 1.00 93.62 109 ILE A O 1
ATOM 883 N N . PRO A 1 110 ? -1.966 3.339 -7.822 1.00 94.38 110 PRO A N 1
ATOM 884 C CA . PRO A 1 110 ? -2.904 4.014 -8.714 1.00 94.38 110 PRO A CA 1
ATOM 885 C C . PRO A 1 110 ? -4.309 3.410 -8.670 1.00 94.38 110 PRO A C 1
ATOM 887 O O . PRO A 1 110 ? -5.287 4.151 -8.764 1.00 94.38 110 PRO A O 1
ATOM 890 N N . ARG A 1 111 ? -4.447 2.089 -8.479 1.00 92.81 111 ARG A N 1
ATOM 891 C CA . ARG A 1 111 ? -5.755 1.441 -8.282 1.00 92.81 111 ARG A CA 1
ATOM 892 C C . ARG A 1 111 ? -6.442 1.928 -7.005 1.00 92.81 111 ARG A C 1
ATOM 894 O O . ARG A 1 111 ? -7.626 2.268 -7.061 1.00 92.81 111 ARG A O 1
ATOM 901 N N . LEU A 1 112 ? -5.727 2.000 -5.883 1.00 94.75 112 LEU A N 1
ATOM 902 C CA . LEU A 1 112 ? -6.256 2.522 -4.617 1.00 94.75 112 LEU A CA 1
ATOM 903 C C . LEU A 1 112 ? -6.695 3.985 -4.752 1.00 94.75 112 LEU A C 1
ATOM 905 O O . LEU A 1 112 ? -7.768 4.351 -4.273 1.00 94.75 112 LEU A O 1
ATOM 909 N N . ILE A 1 113 ? -5.915 4.801 -5.466 1.00 95.81 113 ILE A N 1
ATOM 910 C CA . ILE A 1 113 ? -6.261 6.198 -5.758 1.00 95.81 113 ILE A CA 1
ATOM 911 C C . ILE A 1 113 ? -7.511 6.275 -6.637 1.00 95.81 113 ILE A C 1
ATOM 913 O O . ILE A 1 113 ? -8.461 6.979 -6.300 1.00 95.81 113 ILE A O 1
ATOM 917 N N . LYS A 1 114 ? -7.543 5.528 -7.745 1.00 95.56 114 LYS A N 1
ATOM 918 C CA . LYS A 1 114 ? -8.650 5.542 -8.713 1.00 95.56 114 LYS A CA 1
ATOM 919 C C . LYS A 1 114 ? -9.971 5.088 -8.098 1.00 95.56 114 LYS A C 1
ATOM 921 O O . LYS A 1 114 ? -11.024 5.603 -8.454 1.00 95.56 114 LYS A O 1
ATOM 926 N N . THR A 1 115 ? -9.923 4.106 -7.205 1.00 95.38 115 THR A N 1
ATOM 927 C CA . THR A 1 115 ? -11.112 3.585 -6.520 1.00 95.38 115 THR A CA 1
ATOM 928 C C . THR A 1 115 ? -11.514 4.426 -5.309 1.00 95.38 115 THR A C 1
ATOM 930 O O . THR A 1 115 ? -12.604 4.215 -4.785 1.00 95.38 115 THR A O 1
ATOM 933 N N . GLY A 1 116 ? -10.668 5.347 -4.841 1.00 96.12 116 GLY A N 1
ATOM 934 C CA . GLY A 1 116 ? -10.876 6.100 -3.601 1.00 96.12 116 GLY A CA 1
ATOM 935 C C . GLY A 1 116 ? -10.608 5.295 -2.324 1.00 96.12 116 GLY A C 1
ATOM 936 O O . GLY A 1 116 ? -10.761 5.829 -1.234 1.00 96.12 116 GLY A O 1
ATOM 937 N N . ALA A 1 117 ? -10.184 4.030 -2.433 1.00 96.44 117 ALA A N 1
ATOM 938 C CA . ALA A 1 117 ? -9.823 3.210 -1.275 1.00 96.44 117 ALA A CA 1
ATOM 939 C C . ALA A 1 117 ? -8.588 3.754 -0.535 1.00 96.44 117 ALA A C 1
ATOM 941 O O . ALA A 1 117 ? -8.456 3.533 0.662 1.00 96.44 117 ALA A O 1
ATOM 942 N N . ILE A 1 118 ? -7.715 4.501 -1.225 1.00 96.44 118 ILE A N 1
ATOM 943 C CA . ILE A 1 118 ? -6.536 5.137 -0.614 1.00 96.44 118 ILE A CA 1
ATOM 944 C C . ILE A 1 118 ? -6.904 6.079 0.543 1.00 96.44 118 ILE A C 1
ATOM 946 O O . ILE A 1 118 ? -6.121 6.222 1.469 1.00 96.44 118 ILE A O 1
ATOM 950 N N . CYS A 1 119 ? -8.102 6.678 0.516 1.00 95.81 119 CYS A N 1
ATOM 951 C CA . CYS A 1 119 ? -8.578 7.602 1.548 1.00 95.81 119 CYS A CA 1
ATOM 952 C C . CYS A 1 119 ? -8.909 6.907 2.877 1.00 95.81 119 CYS A C 1
ATOM 954 O O . CYS A 1 119 ? -9.162 7.583 3.864 1.00 95.81 119 CYS A O 1
ATOM 956 N N . LEU A 1 120 ? -8.943 5.572 2.891 1.00 96.56 120 LEU A N 1
ATOM 957 C CA . LEU A 1 120 ? -9.131 4.770 4.097 1.00 96.56 120 LEU A CA 1
ATOM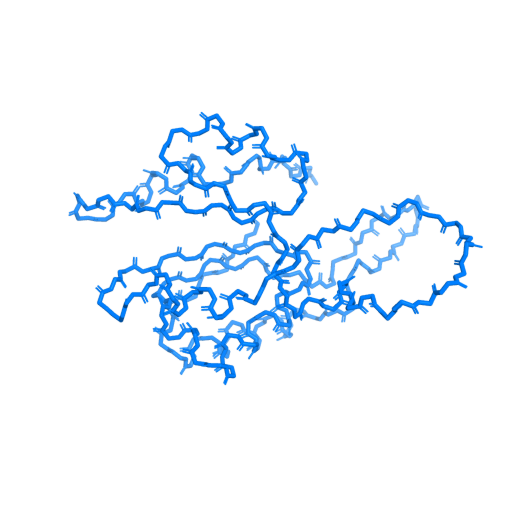 958 C C . LEU A 1 120 ? -7.801 4.433 4.786 1.00 96.56 120 LEU A C 1
ATOM 960 O O . LEU A 1 120 ? -7.806 3.667 5.739 1.00 96.56 120 LEU A O 1
ATOM 964 N N . ILE A 1 121 ? -6.669 4.914 4.262 1.00 96.44 121 ILE A N 1
ATOM 965 C CA . ILE A 1 121 ? -5.329 4.652 4.791 1.00 96.44 121 ILE A CA 1
ATOM 966 C C . ILE A 1 121 ? -4.781 5.963 5.350 1.00 96.44 121 ILE A C 1
ATOM 968 O O . ILE A 1 121 ? -4.582 6.911 4.596 1.00 96.44 121 ILE A O 1
ATOM 972 N N . ASP A 1 122 ? -4.494 6.007 6.649 1.00 94.75 122 ASP A N 1
ATOM 973 C CA . ASP A 1 122 ? -3.940 7.198 7.299 1.00 94.75 122 ASP A CA 1
ATOM 974 C C . ASP A 1 122 ? -2.421 7.284 7.125 1.00 94.75 122 ASP A C 1
ATOM 976 O O . ASP A 1 122 ? -1.881 8.336 6.781 1.00 94.75 122 ASP A O 1
ATOM 980 N N . GLU A 1 123 ? -1.720 6.168 7.342 1.00 94.62 123 GLU A N 1
ATOM 981 C CA . GLU A 1 123 ? -0.261 6.096 7.243 1.00 94.62 123 GLU A CA 1
ATOM 982 C C . GLU A 1 123 ? 0.164 4.942 6.319 1.00 94.62 123 GLU A C 1
ATOM 984 O O . GLU A 1 123 ? -0.214 3.785 6.518 1.00 94.62 123 GLU A O 1
ATOM 989 N N . LEU A 1 124 ? 0.983 5.248 5.310 1.00 94.81 124 LEU A N 1
ATOM 990 C CA . LEU A 1 124 ? 1.481 4.298 4.315 1.00 94.81 124 LEU A CA 1
ATOM 991 C C . LEU A 1 124 ? 3.009 4.209 4.366 1.00 94.81 124 LEU A C 1
ATOM 993 O O . LEU A 1 124 ? 3.702 5.166 4.040 1.00 94.81 124 LEU A O 1
ATOM 997 N N . PHE A 1 125 ? 3.539 3.035 4.690 1.00 94.06 125 PHE A N 1
ATOM 998 C CA . PHE A 1 125 ? 4.958 2.694 4.600 1.00 94.06 125 PHE A CA 1
ATOM 999 C C . PHE A 1 125 ? 5.199 1.908 3.314 1.00 94.06 125 PHE A C 1
ATOM 1001 O O . PHE A 1 125 ? 4.777 0.758 3.209 1.00 94.06 125 PHE A O 1
ATOM 1008 N N . LEU A 1 126 ? 5.855 2.522 2.334 1.00 92.50 126 LEU A N 1
ATOM 1009 C CA . LEU A 1 126 ? 5.986 1.961 0.992 1.00 92.50 126 LEU A CA 1
ATOM 1010 C C . LEU A 1 126 ? 7.452 1.757 0.605 1.00 92.50 126 LEU A C 1
ATOM 1012 O O . LEU A 1 126 ? 8.212 2.723 0.492 1.00 92.50 126 LEU A O 1
ATOM 1016 N N . GLU A 1 127 ? 7.819 0.503 0.348 1.00 92.62 127 GLU A N 1
ATOM 1017 C CA . GLU A 1 127 ? 9.056 0.146 -0.343 1.00 92.62 127 GLU A CA 1
ATOM 1018 C C . GLU A 1 127 ? 8.807 0.146 -1.849 1.00 92.62 127 GLU A C 1
ATOM 1020 O O . GLU A 1 127 ? 8.107 -0.711 -2.385 1.00 92.62 127 GLU A O 1
ATOM 1025 N N . CYS A 1 128 ? 9.334 1.156 -2.542 1.00 91.81 128 CYS A N 1
ATOM 1026 C CA . CYS A 1 128 ? 9.134 1.282 -3.980 1.00 91.81 128 CYS A CA 1
ATOM 1027 C C . CYS A 1 128 ? 10.284 0.644 -4.761 1.00 91.81 128 CYS A C 1
ATOM 1029 O O . CYS A 1 128 ? 11.443 1.061 -4.664 1.00 91.81 128 CYS A O 1
ATOM 1031 N N . HIS A 1 129 ? 9.937 -0.328 -5.598 1.00 89.94 129 HIS A N 1
ATOM 1032 C CA . HIS A 1 129 ? 10.878 -1.110 -6.383 1.00 89.94 129 HIS A CA 1
ATOM 1033 C C . HIS A 1 129 ? 11.177 -0.454 -7.734 1.00 89.94 129 HIS A C 1
ATOM 1035 O O . HIS A 1 129 ? 10.456 -0.615 -8.718 1.00 89.94 129 HIS A O 1
ATOM 1041 N N . TYR A 1 130 ? 12.286 0.280 -7.801 1.00 88.56 130 TYR A N 1
ATOM 1042 C CA . TYR A 1 130 ? 12.811 0.861 -9.037 1.00 88.56 130 TYR A CA 1
ATOM 1043 C C . TYR A 1 130 ? 14.100 0.174 -9.484 1.00 88.56 130 TYR A C 1
ATOM 1045 O O . TYR A 1 130 ? 14.679 -0.666 -8.794 1.00 88.56 130 TYR A O 1
ATOM 1053 N N . ASN A 1 131 ? 14.563 0.540 -10.673 1.00 83.50 131 ASN A N 1
ATOM 1054 C CA . ASN A 1 131 ? 15.776 0.019 -11.262 1.00 83.50 131 ASN A CA 1
ATOM 1055 C C . ASN A 1 131 ? 16.994 0.280 -10.366 1.00 83.50 131 ASN A C 1
ATOM 1057 O O . ASN A 1 131 ? 17.530 1.389 -10.302 1.00 83.50 131 ASN A O 1
ATOM 1061 N N . ARG A 1 132 ? 17.451 -0.779 -9.705 1.00 73.25 132 ARG A N 1
ATOM 1062 C CA . ARG A 1 132 ? 18.773 -0.871 -9.098 1.00 73.25 132 ARG A CA 1
ATOM 1063 C C . ARG A 1 132 ? 19.542 -1.945 -9.848 1.00 73.25 132 ARG A C 1
ATOM 1065 O O . ARG A 1 132 ? 19.018 -3.030 -10.097 1.00 73.25 132 ARG A O 1
ATOM 1072 N N . TRP A 1 133 ? 20.785 -1.636 -10.203 1.00 68.62 133 TRP A N 1
ATOM 1073 C CA . TRP A 1 133 ? 21.664 -2.584 -10.873 1.00 68.62 133 TRP A CA 1
ATOM 1074 C C . TRP A 1 133 ? 21.854 -3.823 -10.005 1.00 68.62 133 TRP A C 1
ATOM 1076 O O . TRP A 1 133 ? 22.422 -3.735 -8.915 1.00 68.62 133 TRP A O 1
ATOM 1086 N N . GLN A 1 134 ? 21.418 -4.973 -10.508 1.00 68.88 134 GLN A N 1
ATOM 1087 C CA . GLN A 1 134 ? 21.699 -6.251 -9.877 1.00 68.88 134 GLN A CA 1
ATOM 1088 C C . GLN A 1 134 ? 22.824 -6.955 -10.623 1.00 68.88 134 GLN A C 1
ATOM 1090 O O . GLN A 1 134 ? 22.890 -6.942 -11.854 1.00 68.88 134 GLN A O 1
ATOM 1095 N N . ARG A 1 135 ? 23.743 -7.550 -9.857 1.00 62.31 135 ARG A N 1
ATOM 1096 C CA . ARG A 1 135 ? 24.741 -8.468 -10.404 1.00 62.31 135 ARG A CA 1
ATOM 1097 C C . ARG A 1 135 ? 24.032 -9.793 -10.658 1.00 62.31 135 ARG A C 1
ATOM 1099 O O . ARG A 1 135 ? 23.902 -10.591 -9.740 1.00 62.31 135 ARG A O 1
ATOM 1106 N N . CYS A 1 136 ? 23.530 -9.984 -11.872 1.00 68.50 136 CYS A N 1
ATOM 1107 C CA . CYS A 1 136 ? 22.942 -11.256 -12.288 1.00 68.50 136 CYS A CA 1
ATOM 1108 C C . CYS A 1 136 ? 24.021 -12.320 -12.538 1.00 68.50 136 CYS A C 1
ATOM 1110 O O . CYS A 1 136 ? 23.818 -13.479 -12.196 1.00 68.50 136 CYS A O 1
ATOM 1112 N N . CYS A 1 137 ? 25.179 -11.911 -13.069 1.00 71.06 137 CYS A N 1
ATOM 1113 C CA . CYS A 1 137 ? 26.319 -12.770 -13.394 1.00 71.06 137 CYS A CA 1
ATOM 1114 C C . CYS A 1 137 ? 27.643 -12.012 -13.148 1.00 71.06 137 CYS A C 1
ATOM 1116 O O . CYS A 1 137 ? 27.644 -10.774 -13.133 1.00 71.06 137 CYS A O 1
ATOM 1118 N N . PRO A 1 138 ? 28.791 -12.701 -12.991 1.00 73.25 138 PRO A N 1
ATOM 1119 C CA . PRO A 1 138 ? 30.102 -12.052 -12.938 1.00 73.25 138 PRO A CA 1
ATOM 1120 C C . PRO A 1 138 ? 30.304 -11.111 -14.135 1.00 73.25 138 PRO A C 1
ATOM 1122 O O . PRO A 1 138 ? 30.191 -11.518 -15.286 1.00 73.25 138 PRO A O 1
ATOM 1125 N N . GLY A 1 139 ? 30.551 -9.828 -13.865 1.00 73.19 139 GLY A N 1
ATOM 1126 C CA . GLY A 1 139 ? 30.768 -8.809 -14.899 1.00 73.19 139 GLY A CA 1
ATOM 1127 C C . GLY A 1 139 ? 29.510 -8.268 -15.596 1.00 73.19 139 GLY A C 1
ATOM 1128 O O . GLY A 1 139 ? 29.617 -7.261 -16.289 1.00 73.19 139 GLY A O 1
ATOM 1129 N N . GLN A 1 140 ? 28.320 -8.844 -15.383 1.00 71.69 140 GLN A N 1
ATOM 1130 C CA . GLN A 1 140 ? 27.075 -8.364 -15.994 1.00 71.69 140 GLN A CA 1
ATOM 1131 C C . GLN A 1 140 ? 26.173 -7.669 -14.973 1.00 71.69 140 GLN A C 1
ATOM 1133 O O . GLN A 1 140 ? 25.997 -8.122 -13.839 1.00 71.69 140 GLN A O 1
ATOM 1138 N N . ARG A 1 141 ? 25.584 -6.544 -15.389 1.00 68.12 141 ARG A N 1
ATOM 1139 C CA . ARG A 1 141 ? 24.555 -5.836 -14.625 1.00 68.12 141 ARG A CA 1
ATOM 1140 C C . ARG A 1 141 ? 23.256 -5.866 -15.417 1.00 68.12 141 ARG A C 1
ATOM 1142 O O . ARG A 1 141 ? 23.234 -5.395 -16.550 1.00 68.12 141 ARG A O 1
ATOM 1149 N N . SER A 1 142 ? 22.187 -6.372 -14.816 1.00 71.06 142 SER A N 1
ATOM 1150 C CA . SER A 1 142 ? 20.840 -6.305 -15.384 1.00 71.06 142 SER A CA 1
ATOM 1151 C C . SER A 1 142 ? 19.931 -5.441 -14.512 1.00 71.06 142 SER A C 1
ATOM 1153 O O . SER A 1 142 ? 20.174 -5.237 -13.317 1.00 71.06 142 SER A O 1
ATOM 1155 N N . GLN A 1 143 ? 18.902 -4.878 -15.139 1.00 70.88 143 GLN A N 1
ATOM 1156 C CA . GLN A 1 143 ? 17.874 -4.103 -14.453 1.00 70.88 143 GLN A CA 1
ATOM 1157 C C . GLN A 1 143 ? 16.797 -5.072 -13.946 1.00 70.88 143 GLN A C 1
ATOM 1159 O O . GLN A 1 143 ? 16.151 -5.727 -14.761 1.00 70.88 143 GLN A O 1
ATOM 1164 N N . LYS A 1 144 ? 16.591 -5.176 -12.620 1.00 75.56 144 LYS A N 1
ATOM 1165 C CA . LYS A 1 144 ? 15.491 -5.995 -12.045 1.00 75.56 144 LYS A CA 1
ATOM 1166 C C . LYS A 1 144 ? 14.118 -5.401 -12.384 1.00 75.56 144 LYS A C 1
ATOM 1168 O O . LYS A 1 144 ? 13.156 -6.135 -12.588 1.00 75.56 144 LYS A O 1
ATOM 1173 N N . TYR A 1 145 ? 14.048 -4.072 -12.472 1.00 81.06 145 TYR A N 1
ATOM 1174 C CA . TYR A 1 145 ? 12.821 -3.310 -12.687 1.00 81.06 145 TYR A CA 1
ATOM 1175 C C . TYR A 1 145 ? 12.997 -2.303 -13.815 1.00 81.06 145 TYR A C 1
ATOM 1177 O O . TYR A 1 145 ? 13.972 -1.557 -13.829 1.00 81.06 145 TYR A O 1
ATOM 1185 N N . ASN A 1 146 ? 12.020 -2.222 -14.718 1.00 86.00 146 ASN A N 1
ATOM 1186 C CA . ASN A 1 146 ? 11.966 -1.189 -15.754 1.00 86.00 146 ASN A CA 1
ATOM 1187 C C . ASN A 1 146 ? 11.225 0.061 -15.240 1.00 86.00 146 ASN A C 1
ATOM 1189 O O . ASN A 1 146 ? 10.187 0.455 -15.775 1.00 86.00 146 ASN A O 1
ATOM 1193 N N . LYS A 1 147 ? 11.702 0.613 -14.118 1.00 89.62 147 LYS A N 1
ATOM 1194 C CA . LYS A 1 147 ? 11.126 1.788 -13.444 1.00 89.62 147 LYS A CA 1
ATOM 1195 C C . LYS A 1 147 ? 12.229 2.696 -12.917 1.00 89.62 147 LYS A C 1
ATOM 1197 O O . LYS A 1 147 ? 13.279 2.211 -12.506 1.00 89.62 147 LYS A O 1
ATOM 1202 N N . THR A 1 148 ? 12.018 4.007 -12.908 1.00 91.19 148 THR A N 1
ATOM 1203 C CA . THR A 1 148 ? 13.001 4.981 -12.404 1.00 91.19 148 THR A CA 1
ATOM 1204 C C . THR A 1 148 ? 12.688 5.411 -10.974 1.00 91.19 148 THR A C 1
ATOM 1206 O O . THR A 1 148 ? 11.549 5.323 -10.517 1.00 91.19 148 THR A O 1
ATOM 1209 N N . TYR A 1 149 ? 13.691 5.938 -10.268 1.00 91.12 149 TYR A N 1
ATOM 1210 C CA . TYR A 1 149 ? 13.476 6.523 -8.942 1.00 91.12 149 TYR A CA 1
ATOM 1211 C C . TYR A 1 149 ? 12.474 7.690 -8.979 1.00 91.12 149 TYR A C 1
ATOM 1213 O O . TYR A 1 149 ? 11.621 7.802 -8.106 1.00 91.12 149 TYR A O 1
ATOM 1221 N N . ASN A 1 150 ? 12.497 8.505 -10.040 1.00 94.62 150 ASN A N 1
ATOM 1222 C CA . ASN A 1 150 ? 11.528 9.591 -10.217 1.00 94.62 150 ASN A CA 1
ATOM 1223 C C . ASN A 1 150 ? 10.087 9.081 -10.325 1.00 94.62 150 ASN A C 1
ATOM 1225 O O . ASN A 1 150 ? 9.177 9.738 -9.830 1.00 94.62 150 ASN A O 1
ATOM 1229 N N . GLN A 1 151 ? 9.866 7.906 -10.918 1.00 94.75 151 GLN A N 1
ATOM 1230 C CA . GLN A 1 151 ? 8.535 7.297 -10.935 1.00 94.75 151 GLN A CA 1
ATOM 1231 C C . GLN A 1 151 ? 8.092 6.867 -9.529 1.00 94.75 151 GLN A C 1
ATOM 1233 O O . GLN A 1 151 ? 6.920 7.024 -9.201 1.00 94.75 151 GLN A O 1
ATOM 1238 N N . CYS A 1 152 ? 9.007 6.395 -8.673 1.00 95.25 152 CYS A N 1
ATOM 1239 C CA . CYS A 1 152 ? 8.697 6.160 -7.258 1.00 95.25 152 CYS A CA 1
ATOM 1240 C C . CYS A 1 152 ? 8.334 7.456 -6.528 1.00 95.25 152 CYS A C 1
ATOM 1242 O O . CYS A 1 152 ? 7.341 7.490 -5.807 1.00 95.25 152 CYS A O 1
ATOM 1244 N N . LEU A 1 153 ? 9.086 8.539 -6.753 1.00 95.12 153 LEU A N 1
ATOM 1245 C CA . LEU A 1 153 ? 8.765 9.850 -6.179 1.00 95.12 153 LEU A CA 1
ATOM 1246 C C . LEU A 1 153 ? 7.370 10.325 -6.600 1.00 95.12 153 LEU A C 1
ATOM 1248 O O . LEU A 1 153 ? 6.580 10.7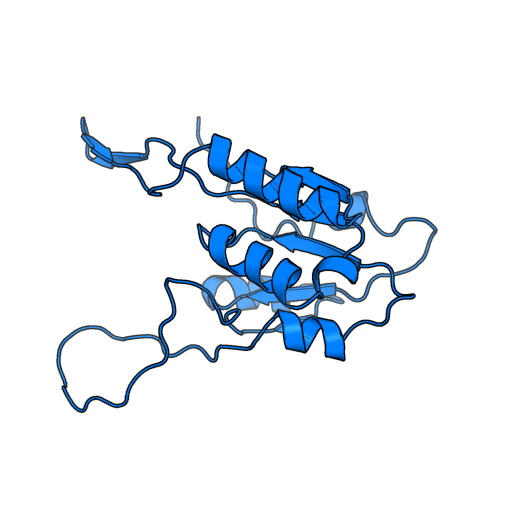25 -5.752 1.00 95.12 153 LEU A O 1
ATOM 1252 N N . GLN A 1 154 ? 7.031 10.202 -7.886 1.00 96.25 154 GLN A N 1
ATOM 1253 C CA . GLN A 1 154 ? 5.689 10.514 -8.387 1.00 96.25 154 GLN A CA 1
ATOM 1254 C C . GLN A 1 154 ? 4.610 9.663 -7.713 1.00 96.25 154 GLN A C 1
ATOM 1256 O O . GLN A 1 154 ? 3.544 10.180 -7.381 1.00 96.25 154 GLN A O 1
ATOM 1261 N N . LEU A 1 155 ? 4.886 8.378 -7.478 1.00 95.06 155 LEU A N 1
ATOM 1262 C CA . LEU A 1 155 ? 3.968 7.480 -6.788 1.00 95.06 155 LEU A CA 1
ATOM 1263 C C . LEU A 1 155 ? 3.712 7.947 -5.348 1.00 95.06 155 LEU A C 1
ATOM 1265 O O . LEU A 1 155 ? 2.553 8.104 -4.962 1.00 95.06 155 LEU A O 1
ATOM 1269 N N . PHE A 1 156 ? 4.770 8.254 -4.588 1.00 95.50 156 PHE A N 1
ATOM 1270 C CA . PHE A 1 156 ? 4.654 8.790 -3.228 1.00 95.50 156 PHE A CA 1
ATOM 1271 C C . PHE A 1 156 ? 3.864 10.099 -3.205 1.00 95.50 156 PHE A C 1
ATOM 1273 O O . PHE A 1 156 ? 2.902 10.224 -2.448 1.00 95.50 156 PHE A O 1
ATOM 1280 N N . THR A 1 157 ? 4.213 11.048 -4.076 1.00 95.94 157 THR A N 1
ATOM 1281 C CA . THR A 1 157 ? 3.516 12.334 -4.160 1.00 95.94 157 THR A CA 1
ATOM 1282 C C . THR A 1 157 ? 2.046 12.147 -4.529 1.00 95.94 157 THR A C 1
ATOM 1284 O O . THR A 1 157 ? 1.183 12.785 -3.934 1.00 95.94 157 THR A O 1
ATOM 1287 N N . SER A 1 158 ? 1.719 11.225 -5.441 1.00 96.31 158 SER A N 1
ATOM 1288 C CA . SER A 1 158 ? 0.325 10.957 -5.814 1.00 96.31 158 SER A CA 1
ATOM 1289 C C . SER A 1 158 ? -0.519 10.467 -4.631 1.00 96.31 158 SER A C 1
ATOM 1291 O O . SER A 1 158 ? -1.650 10.924 -4.468 1.00 96.31 158 SER A O 1
ATOM 1293 N N . ALA A 1 159 ? 0.036 9.623 -3.758 1.00 94.25 159 ALA A N 1
ATOM 1294 C CA . ALA A 1 159 ? -0.636 9.188 -2.536 1.00 94.25 159 ALA A CA 1
ATOM 1295 C C . ALA A 1 159 ? -0.745 10.326 -1.502 1.00 94.25 159 ALA A C 1
ATOM 1297 O O . ALA A 1 159 ? -1.810 10.521 -0.919 1.00 94.25 159 ALA A O 1
ATOM 1298 N N . GLN A 1 160 ? 0.298 11.148 -1.343 1.00 93.44 160 GLN A N 1
ATOM 1299 C CA . GLN A 1 160 ? 0.281 12.307 -0.437 1.00 93.44 160 GLN A CA 1
ATOM 1300 C C . GLN A 1 160 ? -0.795 13.338 -0.807 1.00 93.44 160 GLN A C 1
ATOM 1302 O O . GLN A 1 160 ? -1.435 13.903 0.077 1.00 93.44 160 GLN A O 1
ATOM 1307 N N . THR A 1 161 ? -1.079 13.544 -2.101 1.00 94.88 161 THR A N 1
ATOM 1308 C CA . THR A 1 161 ? -2.180 14.436 -2.533 1.00 94.88 161 THR A CA 1
ATOM 1309 C C . THR A 1 161 ? -3.572 13.957 -2.102 1.00 94.88 161 THR A C 1
ATOM 1311 O O . THR A 1 161 ? -4.552 14.685 -2.259 1.00 94.88 161 THR A O 1
ATOM 1314 N N . LYS A 1 162 ? -3.679 12.735 -1.567 1.00 95.12 162 LYS A N 1
ATOM 1315 C CA . LYS A 1 162 ? -4.903 12.147 -1.012 1.00 95.12 162 LYS A CA 1
ATOM 1316 C C . LYS A 1 162 ? -4.923 12.146 0.517 1.00 95.12 162 LYS A C 1
ATOM 1318 O O . LYS A 1 162 ? -5.685 11.384 1.093 1.00 95.12 162 LYS A O 1
ATOM 1323 N N . TRP A 1 163 ? -4.126 13.015 1.145 1.00 91.19 163 TRP A N 1
ATOM 1324 C CA . TRP A 1 163 ? -4.043 13.190 2.602 1.00 91.19 163 TRP A CA 1
ATOM 1325 C C . TRP A 1 163 ? -3.525 11.970 3.373 1.00 91.19 163 TRP A C 1
ATOM 1327 O O . TRP A 1 163 ? -3.676 11.901 4.587 1.00 91.19 163 TRP A O 1
ATOM 1337 N N . VAL A 1 164 ? -2.852 11.047 2.685 1.00 94.62 164 VAL A N 1
ATOM 1338 C CA . VAL A 1 164 ? -2.163 9.918 3.318 1.00 94.62 164 VAL A CA 1
ATOM 1339 C C . VAL A 1 164 ? -0.769 10.355 3.755 1.00 94.62 164 VAL A C 1
ATOM 1341 O O . VAL A 1 164 ? -0.013 10.926 2.960 1.00 94.62 164 VAL A O 1
ATOM 1344 N N . LEU A 1 165 ? -0.388 10.055 4.997 1.00 95.12 165 LEU A N 1
ATOM 1345 C CA . LEU A 1 165 ? 0.986 10.234 5.455 1.00 95.12 165 LEU A CA 1
ATOM 1346 C C . LEU A 1 165 ? 1.858 9.110 4.884 1.00 95.12 165 LEU A C 1
ATOM 1348 O O . LEU A 1 165 ? 1.766 7.958 5.299 1.00 95.12 165 LEU A O 1
ATOM 1352 N N . VAL A 1 166 ? 2.705 9.440 3.909 1.00 95.25 166 VAL A N 1
ATOM 1353 C CA . VAL A 1 166 ? 3.537 8.451 3.209 1.00 95.25 166 VAL A CA 1
ATOM 1354 C C . VAL A 1 166 ? 4.970 8.470 3.732 1.00 95.25 166 VAL A C 1
ATOM 1356 O O . VAL A 1 166 ? 5.637 9.505 3.716 1.00 95.25 166 VAL A O 1
ATOM 1359 N N . HIS A 1 167 ? 5.457 7.297 4.120 1.00 92.88 167 HIS A N 1
ATOM 1360 C CA . HIS A 1 167 ? 6.817 7.028 4.556 1.00 92.88 167 HIS A CA 1
ATOM 1361 C C . HIS A 1 167 ? 7.522 6.127 3.544 1.00 92.88 167 HIS A C 1
ATOM 1363 O O . HIS A 1 167 ? 7.030 5.053 3.193 1.00 92.88 167 HIS A O 1
ATOM 1369 N N . GLN A 1 168 ? 8.710 6.539 3.109 1.00 90.12 168 GLN A N 1
ATOM 1370 C CA . GLN A 1 168 ? 9.576 5.674 2.321 1.00 90.12 168 GLN A CA 1
ATOM 1371 C C . GLN A 1 168 ? 10.155 4.567 3.210 1.00 90.12 168 GLN A C 1
ATOM 1373 O O . GLN A 1 168 ? 10.771 4.853 4.239 1.00 90.12 168 GLN A O 1
ATOM 1378 N N . TRP A 1 169 ? 9.962 3.317 2.794 1.00 86.75 169 TRP A N 1
ATOM 1379 C CA . TRP A 1 169 ? 10.559 2.131 3.406 1.00 86.75 169 TRP A CA 1
ATOM 1380 C C . TRP A 1 169 ? 11.692 1.589 2.517 1.00 86.75 169 TRP A C 1
ATOM 1382 O O . T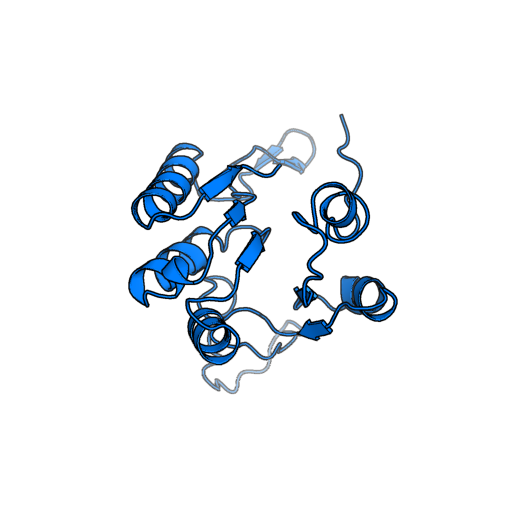RP A 1 169 ? 11.679 1.814 1.303 1.00 86.75 169 TRP A O 1
ATOM 1392 N N . TRP A 1 170 ? 12.686 0.941 3.128 1.00 77.81 170 TRP A N 1
ATOM 1393 C CA . TRP A 1 170 ? 13.922 0.473 2.487 1.00 77.81 170 TRP A CA 1
ATOM 1394 C C . TRP A 1 170 ? 14.304 -0.932 2.941 1.00 77.81 170 TRP A C 1
ATOM 1396 O O . TRP A 1 170 ? 13.856 -1.321 4.048 1.00 77.81 170 TRP A O 1
#

InterPro domains:
  IPR057192 Domain of unknown function DUF7870 [PF25276] (75-170)

Organism: Brassica carinata (NCBI:txid52824)

Sequence (170 aa):
MLVPGYGSSIGSWFKKQYPKQNKTFDVFAIEADKAFHDEYKIKKKVQLLPYAAWGMGRIQPVKKSSSSLAGEVNLIQGFDFADWLKKSVRERDFVVMKMDVEGTEFDLIPRLIKTGAICLIDELFLECHYNRWQRCCPGQRSQKYNKTYNQCLQLFTSAQTKWVLVHQWW

Radius of gyration: 17.62 Å; chains: 1; bounding box: 46×43×48 Å

pLDDT: mean 78.78, std 17.97, range [22.33, 96.56]